Protein AF-X1A5F1-F1 (afdb_monomer_lite)

Structure (mmCIF, N/CA/C/O back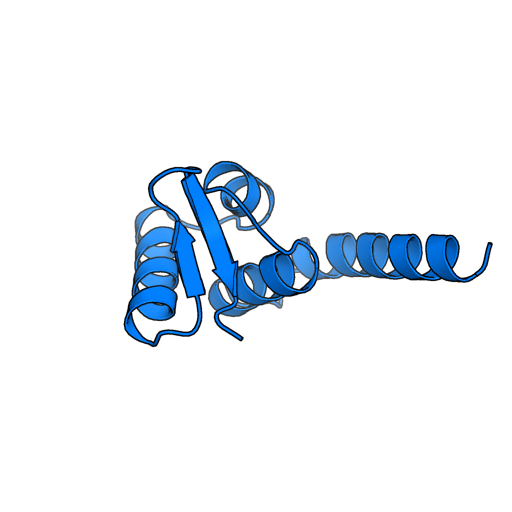bone):
data_AF-X1A5F1-F1
#
_entry.id   AF-X1A5F1-F1
#
loop_
_atom_site.group_PDB
_atom_site.id
_atom_site.type_symbol
_atom_site.label_atom_id
_atom_site.label_alt_id
_atom_site.label_comp_id
_atom_site.label_asym_id
_atom_site.label_entity_id
_atom_site.label_seq_id
_atom_site.pdbx_PDB_ins_code
_atom_site.Cartn_x
_atom_site.Cartn_y
_atom_site.Cartn_z
_atom_site.occupancy
_atom_site.B_iso_or_equiv
_atom_site.auth_seq_id
_atom_site.auth_comp_id
_atom_site.auth_asym_id
_atom_site.auth_atom_id
_atom_site.pdbx_PDB_model_num
ATOM 1 N N . ALA A 1 1 ? 23.173 -10.107 -14.799 1.00 62.78 1 ALA A N 1
ATOM 2 C CA . ALA A 1 1 ? 23.587 -8.703 -14.587 1.00 62.78 1 ALA A CA 1
ATOM 3 C C . ALA A 1 1 ? 22.471 -7.725 -14.963 1.00 62.78 1 ALA A C 1
ATOM 5 O O . ALA A 1 1 ? 21.969 -7.070 -14.069 1.00 62.78 1 ALA A O 1
ATOM 6 N N . TYR A 1 2 ? 22.000 -7.703 -16.218 1.00 64.44 2 TYR A N 1
ATOM 7 C CA . TYR A 1 2 ? 20.998 -6.738 -16.714 1.00 64.44 2 TYR A CA 1
ATOM 8 C C . TYR A 1 2 ? 19.674 -6.659 -15.924 1.00 64.44 2 TYR A C 1
ATOM 10 O O . TYR A 1 2 ? 19.189 -5.567 -15.650 1.00 64.44 2 TYR A O 1
ATOM 18 N N . LEU A 1 3 ? 19.106 -7.806 -15.530 1.00 59.94 3 LEU A N 1
ATOM 19 C CA . LEU A 1 3 ? 17.844 -7.856 -14.776 1.00 59.94 3 LEU A CA 1
ATOM 20 C C . LEU A 1 3 ? 17.959 -7.175 -13.403 1.00 59.94 3 LEU A C 1
ATOM 22 O O . LEU A 1 3 ? 17.148 -6.312 -13.090 1.00 59.94 3 LEU A O 1
ATOM 26 N N . LYS A 1 4 ? 19.034 -7.464 -12.659 1.00 60.84 4 LYS A N 1
ATOM 27 C CA . LYS A 1 4 ? 19.314 -6.823 -11.363 1.00 60.84 4 LYS A CA 1
ATOM 28 C C . LYS A 1 4 ? 19.528 -5.312 -11.491 1.00 60.84 4 LYS A C 1
ATOM 30 O O . LYS A 1 4 ? 19.128 -4.558 -10.616 1.00 60.84 4 LYS A O 1
ATOM 35 N N . THR A 1 5 ? 20.147 -4.859 -12.583 1.00 65.81 5 THR A N 1
ATOM 36 C CA . THR A 1 5 ? 20.330 -3.424 -12.853 1.00 65.81 5 THR A CA 1
ATOM 37 C C . THR A 1 5 ? 18.996 -2.731 -13.143 1.00 65.81 5 THR A C 1
ATOM 39 O O . THR A 1 5 ? 18.770 -1.628 -12.662 1.00 65.81 5 THR A O 1
ATOM 42 N N . ARG A 1 6 ? 18.078 -3.390 -13.866 1.00 67.25 6 ARG A N 1
ATOM 43 C CA . ARG A 1 6 ? 16.732 -2.855 -14.121 1.00 67.25 6 ARG A CA 1
ATOM 44 C C . ARG A 1 6 ? 15.879 -2.759 -12.857 1.00 67.25 6 ARG A C 1
ATOM 46 O O . ARG A 1 6 ? 15.215 -1.746 -12.683 1.00 67.25 6 ARG A O 1
ATOM 53 N N . GLU A 1 7 ? 15.891 -3.780 -12.002 1.00 65.25 7 GLU A N 1
ATOM 54 C CA . GLU A 1 7 ? 15.174 -3.761 -10.715 1.00 65.25 7 GLU A CA 1
ATOM 55 C C . GLU A 1 7 ? 15.639 -2.587 -9.845 1.00 65.25 7 GLU A C 1
ATOM 57 O O . GLU A 1 7 ? 14.820 -1.775 -9.417 1.00 65.25 7 GLU A O 1
ATOM 62 N N . TYR A 1 8 ? 16.958 -2.420 -9.700 1.00 69.94 8 TYR A N 1
ATOM 63 C CA . TYR A 1 8 ? 17.552 -1.297 -8.973 1.00 69.94 8 TYR A CA 1
ATOM 64 C C . TYR A 1 8 ? 17.152 0.070 -9.557 1.00 69.94 8 TYR A C 1
ATOM 66 O O . TYR A 1 8 ? 16.783 0.985 -8.822 1.00 69.94 8 TYR A O 1
ATOM 74 N N . ASP A 1 9 ? 17.154 0.216 -10.885 1.00 77.31 9 ASP A N 1
ATOM 75 C CA . ASP A 1 9 ? 16.734 1.461 -11.536 1.00 77.31 9 ASP A CA 1
ATOM 76 C C . ASP A 1 9 ? 15.260 1.799 -11.263 1.00 77.31 9 ASP A C 1
ATOM 78 O O . ASP A 1 9 ? 14.908 2.978 -11.148 1.00 77.31 9 ASP A O 1
ATOM 82 N N . PHE A 1 10 ? 14.383 0.793 -11.174 1.00 73.88 10 PHE A N 1
ATOM 83 C CA . PHE A 1 10 ? 12.977 1.002 -10.826 1.00 73.88 10 PHE A CA 1
ATOM 84 C C . PHE A 1 10 ? 12.808 1.411 -9.363 1.00 73.88 10 PHE A C 1
ATOM 86 O O . PHE A 1 10 ? 12.052 2.344 -9.098 1.00 73.88 10 PHE A O 1
ATOM 93 N N . GLU A 1 11 ? 13.546 0.799 -8.437 1.00 72.12 11 GLU A N 1
ATOM 94 C CA . GLU A 1 11 ? 13.538 1.178 -7.019 1.00 72.12 11 GLU A CA 1
ATOM 95 C C . GLU A 1 11 ? 14.026 2.619 -6.799 1.00 72.12 11 GLU A C 1
ATOM 97 O O . GLU A 1 11 ? 13.393 3.389 -6.075 1.00 72.12 11 GLU A O 1
ATOM 102 N N . VAL A 1 12 ? 15.103 3.034 -7.475 1.00 80.00 12 VAL A N 1
ATOM 103 C CA . VAL A 1 12 ? 15.631 4.406 -7.372 1.00 80.00 12 VAL A CA 1
ATOM 104 C C . VAL A 1 12 ? 14.649 5.426 -7.955 1.00 80.00 12 VAL A C 1
ATOM 106 O O . VAL A 1 12 ? 14.377 6.462 -7.341 1.00 80.00 12 VAL A O 1
ATOM 109 N N . LYS A 1 13 ? 14.067 5.139 -9.128 1.00 80.06 13 LYS A N 1
ATOM 110 C CA . LYS A 1 13 ? 13.026 5.995 -9.723 1.00 80.06 13 LYS A CA 1
ATOM 111 C C . LYS A 1 13 ? 11.792 6.067 -8.826 1.00 80.06 13 LYS A C 1
ATOM 113 O O . LYS A 1 13 ? 11.187 7.131 -8.707 1.00 80.06 13 LYS A O 1
ATOM 118 N N . PHE A 1 14 ? 11.436 4.965 -8.171 1.00 74.38 14 PHE A N 1
ATOM 119 C CA . PHE A 1 14 ? 10.327 4.910 -7.229 1.00 74.38 14 PHE A CA 1
ATOM 120 C C . PHE A 1 14 ? 10.556 5.796 -6.007 1.00 74.38 14 PHE A C 1
ATOM 122 O O . PHE A 1 14 ? 9.683 6.589 -5.651 1.00 74.38 14 PHE A O 1
ATOM 129 N N . ASP A 1 15 ? 11.730 5.708 -5.389 1.00 76.62 15 ASP A N 1
ATOM 130 C CA . ASP A 1 15 ? 12.077 6.529 -4.230 1.00 76.62 15 ASP A CA 1
ATOM 131 C C . ASP A 1 15 ? 12.035 8.029 -4.577 1.00 76.62 15 ASP A C 1
ATOM 133 O O . ASP A 1 15 ? 11.452 8.831 -3.844 1.00 76.62 15 ASP A O 1
ATOM 137 N N . PHE A 1 16 ? 12.528 8.410 -5.762 1.00 81.81 16 PHE A N 1
ATOM 138 C CA . PHE A 1 16 ? 12.426 9.786 -6.258 1.00 81.81 16 PHE A CA 1
ATOM 139 C C . PHE A 1 16 ? 10.969 10.250 -6.436 1.00 81.81 16 PHE A C 1
ATOM 141 O O . PHE A 1 16 ? 10.579 11.318 -5.957 1.00 81.81 16 PHE A O 1
ATOM 148 N N . ILE A 1 17 ? 10.141 9.445 -7.109 1.00 76.06 17 ILE A N 1
ATOM 149 C CA . ILE A 1 17 ? 8.749 9.800 -7.417 1.00 76.06 17 ILE A CA 1
ATOM 150 C C . ILE A 1 17 ? 7.891 9.844 -6.141 1.00 76.06 17 ILE A C 1
ATOM 152 O O . ILE A 1 17 ? 7.035 10.714 -5.994 1.00 76.06 17 ILE A O 1
ATOM 156 N N . THR A 1 18 ? 8.101 8.931 -5.196 1.00 70.56 18 THR A N 1
ATOM 157 C CA . THR A 1 18 ? 7.291 8.860 -3.969 1.00 70.56 18 THR A CA 1
ATOM 158 C C . THR A 1 18 ? 7.583 9.981 -2.977 1.00 70.56 18 THR A C 1
ATOM 160 O O . THR A 1 18 ? 6.657 10.453 -2.302 1.00 70.56 18 THR A O 1
ATOM 163 N N . LYS A 1 19 ? 8.835 10.456 -2.942 1.00 73.50 19 LYS A N 1
ATOM 164 C CA . LYS A 1 19 ? 9.247 11.674 -2.227 1.00 73.50 19 LYS A CA 1
ATOM 165 C C . LYS A 1 19 ? 8.704 12.949 -2.871 1.00 73.50 19 LYS A C 1
ATOM 167 O O . LYS A 1 19 ? 8.637 13.982 -2.210 1.00 73.50 19 LYS A O 1
ATOM 172 N N . SER A 1 20 ? 8.267 12.886 -4.127 1.00 72.75 20 SER A N 1
ATOM 173 C CA . SER A 1 20 ? 7.598 14.003 -4.779 1.00 72.75 20 SER A CA 1
ATOM 174 C C . SER A 1 20 ? 6.198 14.247 -4.197 1.00 72.75 20 SER A C 1
ATOM 176 O O . SER A 1 20 ? 5.406 13.325 -3.956 1.00 72.75 20 SER A O 1
ATOM 178 N N . ASN A 1 21 ? 5.855 15.523 -4.024 1.00 69.75 21 ASN A N 1
ATOM 179 C CA . ASN A 1 21 ? 4.512 15.955 -3.628 1.00 69.75 21 ASN A CA 1
ATOM 180 C C . ASN A 1 21 ? 3.511 15.946 -4.797 1.00 69.75 21 ASN A C 1
ATOM 182 O O . ASN A 1 21 ? 2.342 16.261 -4.599 1.00 69.75 21 ASN A O 1
ATOM 186 N N . HIS A 1 22 ? 3.944 15.577 -6.007 1.00 79.62 22 HIS A N 1
ATOM 187 C CA . HIS A 1 22 ? 3.094 15.584 -7.201 1.00 79.62 22 HIS A CA 1
ATOM 188 C C . HIS A 1 22 ? 2.217 14.334 -7.351 1.00 79.62 22 HIS A C 1
ATOM 190 O O . HIS A 1 22 ? 1.259 14.351 -8.120 1.00 79.62 22 HIS A O 1
ATOM 196 N N . LEU A 1 23 ? 2.502 13.252 -6.617 1.00 83.12 23 LEU A N 1
ATOM 197 C CA . LEU A 1 23 ? 1.639 12.072 -6.616 1.00 83.12 23 LEU A CA 1
ATOM 198 C C . LEU A 1 23 ? 0.503 12.196 -5.600 1.00 83.12 23 LEU A C 1
ATOM 200 O O . LEU A 1 23 ? 0.731 12.431 -4.411 1.00 83.12 23 LEU A O 1
ATOM 204 N N . SER A 1 24 ? -0.716 11.905 -6.058 1.00 90.88 24 SER A N 1
ATOM 205 C CA . SER A 1 24 ? -1.864 11.720 -5.171 1.00 90.88 24 SER A CA 1
ATOM 206 C C . SER A 1 24 ? -1.652 10.532 -4.223 1.00 90.88 24 SER A C 1
ATOM 208 O O . SER A 1 24 ? -0.944 9.579 -4.549 1.00 90.88 24 SER A O 1
ATOM 210 N N . VAL A 1 25 ? -2.328 10.539 -3.072 1.00 92.25 25 VAL A N 1
ATOM 211 C CA . VAL A 1 25 ? -2.293 9.423 -2.106 1.00 92.25 25 VAL A CA 1
ATOM 212 C C . VAL A 1 25 ? -2.694 8.098 -2.762 1.00 92.25 25 VAL A C 1
ATOM 214 O O . VAL A 1 25 ? -1.992 7.103 -2.600 1.00 92.25 25 VAL A O 1
ATOM 217 N N . LYS A 1 26 ? -3.757 8.103 -3.579 1.00 94.12 26 LYS A N 1
ATOM 218 C CA . LYS A 1 26 ? -4.207 6.930 -4.346 1.00 94.12 26 LYS A CA 1
ATOM 219 C C . LYS A 1 26 ? -3.103 6.402 -5.260 1.00 94.12 26 LYS A C 1
ATOM 221 O O . LYS A 1 26 ? -2.846 5.204 -5.284 1.00 94.12 26 LYS A O 1
ATOM 226 N N . SER A 1 27 ? -2.438 7.298 -5.990 1.00 91.75 27 SER A N 1
ATOM 227 C CA . SER A 1 27 ? -1.334 6.929 -6.876 1.00 91.75 27 SER A CA 1
ATOM 228 C C . SER A 1 27 ? -0.184 6.303 -6.093 1.00 91.75 27 SER A C 1
ATOM 230 O O . SER A 1 27 ? 0.346 5.297 -6.539 1.00 91.75 27 SER A O 1
ATOM 232 N N . LYS A 1 28 ? 0.164 6.827 -4.909 1.00 91.62 28 LYS A N 1
ATOM 233 C CA . LYS A 1 28 ? 1.241 6.261 -4.079 1.00 91.62 28 LYS A CA 1
ATOM 234 C C . LYS A 1 28 ? 0.937 4.833 -3.602 1.00 91.62 28 LYS A C 1
ATOM 236 O O . LYS A 1 28 ? 1.840 4.006 -3.641 1.00 91.62 28 LYS A O 1
ATOM 241 N N . PHE A 1 29 ? -0.311 4.525 -3.225 1.00 94.06 29 PHE A N 1
ATOM 242 C CA . PHE A 1 29 ? -0.729 3.149 -2.900 1.00 94.06 29 PHE A CA 1
ATOM 243 C C . PHE A 1 29 ? -0.507 2.198 -4.080 1.00 94.06 29 PHE A C 1
ATOM 245 O O . PHE A 1 29 ? 0.188 1.194 -3.950 1.00 94.06 29 PHE A O 1
ATOM 252 N N . LEU A 1 30 ? -1.076 2.540 -5.240 1.00 93.06 30 LEU A N 1
ATOM 253 C CA . LEU A 1 30 ? -1.027 1.687 -6.430 1.00 93.06 30 LEU A CA 1
ATOM 254 C C . LEU A 1 30 ? 0.397 1.508 -6.947 1.00 93.06 30 LEU A C 1
ATOM 256 O O . LEU A 1 30 ? 0.770 0.417 -7.355 1.00 93.06 30 LEU A O 1
ATOM 260 N N . PHE A 1 31 ? 1.199 2.568 -6.903 1.00 89.88 31 PHE A N 1
ATOM 261 C CA . PHE A 1 31 ? 2.576 2.524 -7.372 1.00 89.88 31 PHE A CA 1
ATOM 262 C C . PHE A 1 31 ? 3.458 1.681 -6.443 1.00 89.88 31 PHE A C 1
ATOM 264 O O . PHE A 1 31 ? 4.281 0.918 -6.936 1.00 89.88 31 PHE A O 1
ATOM 271 N N . LEU A 1 32 ? 3.260 1.758 -5.116 1.00 90.19 32 LEU A N 1
ATOM 272 C CA . LEU A 1 32 ? 3.972 0.880 -4.180 1.00 90.19 32 LEU A CA 1
ATOM 273 C C . LEU A 1 32 ? 3.638 -0.588 -4.448 1.00 90.19 32 LEU A C 1
ATOM 275 O O . LEU A 1 32 ? 4.556 -1.395 -4.533 1.00 90.19 32 LEU A O 1
ATOM 279 N N . LEU A 1 33 ? 2.355 -0.911 -4.624 1.00 92.88 33 LEU A N 1
ATOM 280 C CA . LEU A 1 33 ? 1.917 -2.283 -4.886 1.00 92.88 33 LEU A CA 1
ATOM 281 C C . LEU A 1 33 ? 2.267 -2.795 -6.296 1.00 92.88 33 LEU A C 1
ATOM 283 O O . LEU A 1 33 ? 2.287 -3.995 -6.531 1.00 92.88 33 LEU A O 1
ATOM 287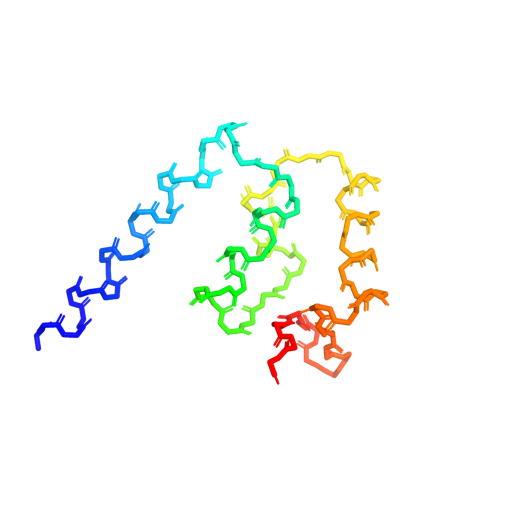 N N . ALA A 1 34 ? 2.521 -1.902 -7.254 1.00 89.38 34 ALA A N 1
ATOM 288 C CA . ALA A 1 34 ? 2.976 -2.287 -8.589 1.00 89.38 34 ALA A CA 1
ATOM 289 C C . ALA A 1 34 ? 4.457 -2.697 -8.611 1.00 89.38 34 ALA A C 1
ATOM 291 O O . ALA A 1 34 ? 4.888 -3.383 -9.533 1.00 89.38 34 ALA A O 1
ATOM 292 N N . ILE A 1 35 ? 5.239 -2.239 -7.629 1.00 85.56 35 ILE A N 1
ATOM 293 C CA . ILE A 1 35 ? 6.672 -2.548 -7.510 1.00 85.56 35 ILE A CA 1
ATOM 294 C C . ILE A 1 35 ? 6.910 -3.633 -6.469 1.00 85.56 35 ILE A C 1
ATOM 296 O O . ILE A 1 35 ? 7.755 -4.501 -6.659 1.00 85.56 35 ILE A O 1
ATOM 300 N N . LYS A 1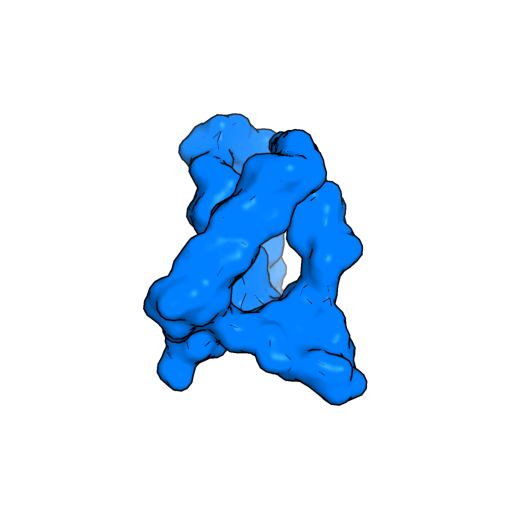 36 ? 6.172 -3.574 -5.360 1.00 86.62 36 LYS A N 1
ATOM 301 C CA . LYS A 1 36 ? 6.140 -4.619 -4.349 1.00 86.62 36 LYS A CA 1
ATOM 302 C C . LYS A 1 36 ? 4.845 -5.388 -4.521 1.00 86.62 36 LYS A C 1
ATOM 304 O O . LYS A 1 36 ? 3.792 -4.822 -4.260 1.00 86.62 36 LYS A O 1
ATOM 309 N N . ASP A 1 37 ? 4.923 -6.672 -4.858 1.00 88.19 37 ASP A N 1
ATOM 310 C CA . ASP A 1 37 ? 3.738 -7.534 -5.009 1.00 88.19 37 ASP A CA 1
ATOM 311 C C . ASP A 1 37 ? 2.784 -7.463 -3.799 1.00 88.19 37 ASP A C 1
ATOM 313 O O . ASP A 1 37 ? 1.573 -7.651 -3.929 1.00 88.19 37 ASP A O 1
ATOM 317 N N . THR A 1 38 ? 3.328 -7.159 -2.614 1.00 95.12 38 THR A N 1
ATOM 318 C CA . THR A 1 38 ? 2.579 -6.980 -1.368 1.00 95.12 38 THR A CA 1
ATOM 319 C C . THR A 1 38 ? 3.111 -5.816 -0.528 1.00 95.12 38 THR A C 1
ATOM 321 O O . THR A 1 38 ? 4.315 -5.550 -0.536 1.00 95.12 38 THR A O 1
ATOM 324 N N . ALA A 1 39 ? 2.253 -5.182 0.275 1.00 95.94 39 ALA A N 1
ATOM 325 C CA . ALA A 1 39 ? 2.657 -4.177 1.265 1.00 95.94 39 ALA A CA 1
ATOM 326 C C . ALA A 1 39 ? 1.793 -4.228 2.533 1.00 95.94 39 ALA A C 1
ATOM 328 O O . ALA A 1 39 ? 0.592 -4.480 2.452 1.00 95.94 39 ALA A O 1
ATOM 329 N N . THR A 1 40 ? 2.378 -3.945 3.698 1.00 97.06 40 THR A N 1
ATOM 330 C CA . THR A 1 40 ? 1.637 -3.772 4.964 1.00 97.06 40 THR A CA 1
ATOM 331 C C . THR A 1 40 ? 1.207 -2.312 5.166 1.00 97.06 40 THR A C 1
ATOM 333 O O . THR A 1 40 ? 1.630 -1.413 4.431 1.00 97.06 40 THR A O 1
ATOM 336 N N . ILE A 1 41 ? 0.395 -2.034 6.197 1.00 96.19 41 ILE A N 1
ATOM 337 C CA . ILE A 1 41 ? 0.093 -0.647 6.607 1.00 96.19 41 ILE A CA 1
ATOM 338 C C . ILE A 1 41 ? 1.378 0.140 6.887 1.00 96.19 41 ILE A C 1
ATOM 340 O O . ILE A 1 41 ? 1.512 1.280 6.448 1.00 96.19 41 ILE A O 1
ATOM 344 N N . GLU A 1 42 ? 2.343 -0.479 7.560 1.00 94.56 42 GLU A N 1
ATOM 345 C CA . GLU A 1 42 ? 3.610 0.152 7.936 1.00 94.56 42 GLU A CA 1
ATOM 346 C C . GLU A 1 42 ? 4.442 0.531 6.706 1.00 94.56 42 GLU A C 1
ATOM 348 O O . GLU A 1 42 ? 5.079 1.587 6.676 1.00 94.56 42 GLU A O 1
ATOM 353 N N . ASP A 1 43 ? 4.421 -0.299 5.661 1.00 93.44 43 ASP A N 1
ATOM 354 C CA . ASP A 1 43 ? 5.090 0.009 4.399 1.00 93.44 43 ASP A CA 1
ATOM 355 C C . ASP A 1 43 ? 4.459 1.207 3.693 1.00 93.44 43 ASP A C 1
ATOM 357 O O . ASP A 1 43 ? 5.173 2.086 3.201 1.00 93.44 43 ASP A O 1
ATOM 361 N N . PHE A 1 44 ? 3.129 1.293 3.691 1.00 94.00 44 PHE A N 1
ATOM 362 C CA . PHE A 1 44 ? 2.439 2.461 3.162 1.00 94.00 44 PHE A CA 1
ATOM 363 C C . PHE A 1 44 ? 2.715 3.717 3.994 1.00 94.00 44 PHE A C 1
ATOM 365 O O . PHE A 1 44 ? 2.998 4.763 3.416 1.00 94.00 44 PHE A O 1
ATOM 372 N N . GLU A 1 45 ? 2.693 3.652 5.327 1.00 93.31 45 GLU A N 1
ATOM 373 C CA . GLU A 1 45 ? 2.935 4.812 6.201 1.00 93.31 45 GLU A CA 1
ATOM 374 C C . GLU A 1 45 ? 4.369 5.364 6.083 1.00 93.31 45 GLU A C 1
ATOM 376 O O . GLU A 1 45 ? 4.607 6.570 6.261 1.00 93.31 45 GLU A O 1
ATOM 381 N N . LYS A 1 46 ? 5.349 4.522 5.724 1.00 89.50 46 LYS A N 1
ATOM 382 C CA . LYS A 1 46 ? 6.715 4.977 5.410 1.00 89.50 46 LYS A CA 1
ATOM 383 C C . LYS A 1 46 ? 6.733 5.926 4.209 1.00 89.50 46 LYS A C 1
ATOM 385 O O . LYS A 1 46 ? 7.445 6.929 4.257 1.00 89.50 46 LYS A O 1
ATOM 390 N N . VAL A 1 47 ? 5.918 5.656 3.190 1.00 87.31 47 VAL A N 1
ATOM 391 C CA . VAL A 1 47 ? 5.960 6.333 1.882 1.00 87.31 47 VAL A CA 1
ATOM 392 C C . VAL A 1 47 ? 4.872 7.409 1.729 1.00 87.31 47 VAL A C 1
ATOM 394 O O . VAL A 1 47 ? 5.073 8.446 1.094 1.00 87.31 47 VAL A O 1
ATOM 397 N N . ILE A 1 48 ? 3.703 7.197 2.329 1.00 91.19 48 ILE A N 1
ATOM 398 C CA . ILE A 1 48 ? 2.505 8.019 2.160 1.00 91.19 48 ILE A CA 1
ATOM 399 C C . ILE A 1 48 ? 2.331 8.912 3.387 1.00 91.19 48 ILE A C 1
ATOM 401 O O . ILE A 1 48 ? 1.696 8.548 4.375 1.00 91.19 48 ILE A O 1
ATOM 405 N N . LYS A 1 49 ? 2.878 10.127 3.318 1.00 89.06 49 LYS A N 1
ATOM 406 C CA . LYS A 1 49 ? 2.712 11.135 4.374 1.00 89.06 49 LYS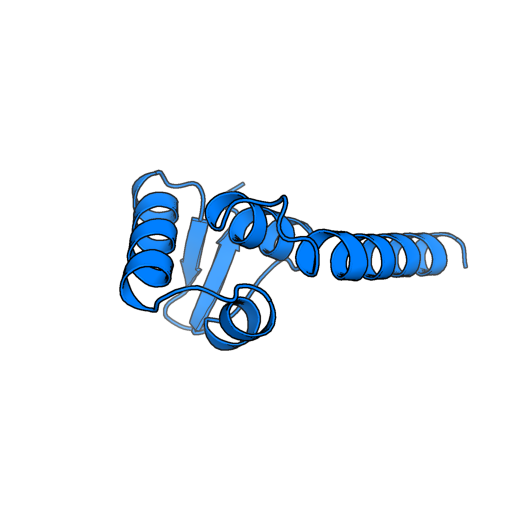 A CA 1
ATOM 407 C C . LYS A 1 49 ? 1.396 11.890 4.183 1.00 89.06 49 LYS A C 1
ATOM 409 O O . LYS A 1 49 ? 1.305 12.806 3.371 1.00 89.06 49 LYS A O 1
ATOM 414 N N . THR A 1 50 ? 0.357 11.474 4.902 1.00 91.69 50 THR A N 1
ATOM 415 C CA . THR A 1 50 ? -0.965 12.120 4.905 1.00 91.69 50 THR A CA 1
ATOM 416 C C . THR A 1 50 ? -1.688 11.886 6.237 1.00 91.69 50 THR A C 1
ATOM 418 O O . THR A 1 50 ? -1.159 11.217 7.123 1.00 91.69 50 THR A O 1
ATOM 421 N N . SER A 1 51 ? -2.887 12.447 6.417 1.00 95.19 51 SER A N 1
ATOM 422 C CA . SER A 1 51 ? -3.674 12.212 7.633 1.00 95.19 51 SER A CA 1
ATOM 423 C C . SER A 1 51 ? -4.199 10.772 7.681 1.00 95.19 51 SER A C 1
ATOM 425 O O . SER A 1 51 ? -4.618 10.235 6.656 1.00 95.19 51 SER A O 1
ATOM 427 N N . LYS A 1 52 ? -4.254 10.154 8.872 1.00 95.19 52 LYS A N 1
ATOM 428 C CA . LYS A 1 52 ? -4.765 8.776 9.034 1.00 95.19 52 LYS A CA 1
ATOM 429 C C . LYS A 1 52 ? -6.169 8.598 8.453 1.00 95.19 52 LYS A C 1
ATOM 431 O O . LYS A 1 52 ? -6.430 7.632 7.749 1.00 95.19 52 LYS A O 1
ATOM 436 N N . ARG A 1 53 ? -7.065 9.565 8.687 1.00 96.75 53 ARG A N 1
ATOM 437 C CA . ARG A 1 53 ? -8.432 9.535 8.142 1.00 96.75 53 ARG A CA 1
ATOM 438 C C . ARG A 1 53 ? -8.429 9.452 6.616 1.00 96.75 53 ARG A C 1
ATOM 440 O O . ARG A 1 53 ? -9.156 8.645 6.047 1.00 96.75 53 ARG A O 1
ATOM 447 N N . TRP A 1 54 ? -7.624 10.285 5.961 1.00 96.75 54 TRP A N 1
ATOM 448 C CA . TRP A 1 54 ? -7.544 10.296 4.504 1.00 96.75 54 TRP A CA 1
ATOM 449 C C . TRP A 1 54 ? -6.871 9.035 3.959 1.00 96.75 54 TRP A C 1
ATOM 451 O O . TRP A 1 54 ? -7.362 8.445 3.002 1.00 96.75 54 TRP A O 1
ATOM 461 N N . PHE A 1 55 ? -5.799 8.588 4.613 1.00 97.12 55 PHE A N 1
ATOM 462 C CA . PHE A 1 55 ? -5.099 7.347 4.300 1.00 97.12 55 PHE A CA 1
ATOM 463 C C . PHE A 1 55 ? -6.061 6.152 4.246 1.00 97.12 55 PHE A C 1
ATOM 465 O O . PHE A 1 55 ? -6.168 5.496 3.209 1.00 97.12 55 PHE A O 1
ATOM 472 N N . PHE A 1 56 ? -6.811 5.917 5.329 1.00 97.56 56 PHE A N 1
ATOM 473 C CA . PHE A 1 56 ? -7.738 4.787 5.404 1.00 97.56 56 PHE A CA 1
ATOM 474 C C . PHE A 1 56 ? -8.917 4.948 4.444 1.00 97.56 56 PHE A C 1
ATOM 476 O O . PHE A 1 56 ? -9.305 3.975 3.812 1.00 97.56 56 PHE A O 1
ATOM 483 N N . SER A 1 57 ? -9.429 6.168 4.250 1.00 98.06 57 SER A N 1
ATOM 484 C CA . SER A 1 57 ? -10.516 6.423 3.294 1.00 98.06 57 SER A CA 1
ATOM 485 C C . SER A 1 57 ? -10.128 6.088 1.847 1.00 98.06 57 SER A C 1
ATOM 487 O O . SER A 1 57 ? -10.925 5.513 1.098 1.00 98.06 57 SER A O 1
ATOM 489 N N . VAL A 1 58 ? -8.895 6.415 1.443 1.00 97.50 58 VAL A N 1
ATOM 490 C CA . VAL A 1 58 ? -8.382 6.066 0.111 1.00 97.50 58 VAL A CA 1
ATOM 491 C C . VAL A 1 58 ? -8.174 4.559 -0.013 1.00 97.50 58 VAL A C 1
ATOM 493 O O . VAL A 1 58 ? -8.593 3.981 -1.016 1.00 97.50 58 VAL A O 1
ATOM 496 N N . LEU A 1 59 ? -7.568 3.922 0.992 1.00 97.19 59 LEU A N 1
ATOM 497 C CA . LEU A 1 59 ? -7.318 2.481 0.991 1.00 97.19 59 LEU A CA 1
ATOM 498 C C . LEU A 1 59 ? -8.626 1.675 0.948 1.00 97.19 59 LEU A C 1
ATOM 500 O O . LEU A 1 59 ? -8.778 0.796 0.105 1.00 97.19 59 LEU A O 1
ATOM 504 N N . GLU A 1 60 ? -9.610 2.040 1.769 1.00 97.50 60 GLU A N 1
ATOM 505 C CA . GLU A 1 60 ? -10.952 1.450 1.758 1.00 97.50 60 GLU A CA 1
ATOM 506 C C . GLU A 1 60 ? -11.628 1.617 0.392 1.00 97.50 60 GLU A C 1
ATOM 508 O O . GLU A 1 60 ? -12.224 0.679 -0.130 1.00 97.50 60 GLU A O 1
ATOM 513 N N . THR A 1 61 ? -11.491 2.789 -0.237 1.00 97.81 61 THR A N 1
ATOM 514 C CA . THR A 1 61 ? -12.031 3.023 -1.584 1.00 97.81 61 THR A CA 1
ATOM 515 C C . THR A 1 61 ? -11.362 2.134 -2.634 1.00 97.81 61 THR A C 1
ATOM 517 O O . THR A 1 61 ? -12.042 1.640 -3.531 1.00 97.81 61 THR A O 1
ATOM 520 N N . LEU A 1 62 ? -10.049 1.909 -2.540 1.00 97.38 62 LEU A N 1
ATOM 521 C CA . LEU A 1 62 ? -9.326 1.004 -3.439 1.00 97.38 62 LEU A CA 1
ATOM 522 C C . LEU A 1 62 ? -9.763 -0.456 -3.269 1.00 97.38 62 LEU A C 1
ATOM 524 O O . LEU A 1 62 ? -9.883 -1.164 -4.268 1.00 97.38 62 LEU A O 1
ATOM 528 N N . ILE A 1 63 ? -10.039 -0.878 -2.033 1.00 96.88 63 ILE A N 1
ATOM 529 C CA . ILE A 1 63 ? -10.536 -2.223 -1.718 1.00 96.88 63 ILE A CA 1
ATOM 530 C C . ILE A 1 63 ? -11.973 -2.402 -2.202 1.00 96.88 63 ILE A C 1
ATOM 532 O O . ILE A 1 63 ? -12.278 -3.375 -2.885 1.00 96.88 63 ILE A O 1
ATOM 536 N N . ARG A 1 64 ? -12.852 -1.438 -1.905 1.00 97.31 64 ARG A N 1
ATOM 537 C CA . ARG A 1 64 ? -14.259 -1.454 -2.333 1.00 97.31 64 ARG A CA 1
ATOM 538 C C . ARG A 1 64 ? -14.400 -1.490 -3.853 1.00 97.31 64 ARG A C 1
ATOM 540 O O . ARG A 1 64 ? -15.316 -2.122 -4.359 1.00 97.31 64 ARG A O 1
ATOM 547 N N . ASN A 1 65 ? -13.500 -0.819 -4.569 1.00 96.94 65 ASN A N 1
ATOM 548 C CA . ASN A 1 65 ? -13.472 -0.822 -6.031 1.00 96.94 65 ASN A CA 1
ATOM 549 C C . ASN A 1 65 ? -12.729 -2.038 -6.616 1.00 96.94 65 ASN A C 1
ATOM 551 O O . ASN A 1 65 ? -12.440 -2.041 -7.807 1.00 96.94 65 ASN A O 1
ATOM 555 N N . GLU A 1 66 ? -12.369 -3.017 -5.782 1.00 96.25 66 GLU A N 1
ATOM 556 C CA . GLU A 1 66 ? -11.685 -4.256 -6.162 1.00 96.25 66 GLU A CA 1
ATOM 557 C C . GLU A 1 66 ? -10.346 -4.061 -6.887 1.00 96.25 66 GLU A C 1
ATOM 559 O O . GLU A 1 66 ? -9.873 -4.962 -7.568 1.00 96.25 66 GLU A O 1
ATOM 564 N N . VAL A 1 67 ? -9.694 -2.909 -6.711 1.00 96.88 67 VAL A N 1
ATOM 565 C CA . VAL A 1 67 ? -8.357 -2.647 -7.270 1.00 96.88 67 VAL A CA 1
ATOM 566 C C . VAL A 1 67 ? -7.271 -3.211 -6.352 1.00 96.88 67 VAL A C 1
ATOM 568 O O . VAL A 1 67 ? -6.230 -3.679 -6.809 1.00 96.88 67 VAL A O 1
ATOM 571 N N . VAL A 1 68 ? -7.508 -3.166 -5.039 1.00 97.62 68 VAL A N 1
ATOM 572 C CA . VAL A 1 68 ? -6.593 -3.672 -4.010 1.00 97.62 68 VAL A CA 1
ATOM 573 C C . VAL A 1 68 ? -7.276 -4.787 -3.227 1.00 97.62 68 VAL A C 1
ATOM 575 O O . VAL A 1 68 ? -8.408 -4.647 -2.774 1.00 97.62 68 VAL A O 1
ATOM 578 N N . GLY A 1 69 ? -6.585 -5.908 -3.064 1.00 97.31 69 GLY A N 1
ATOM 579 C CA . GLY A 1 69 ? -6.961 -6.987 -2.164 1.00 97.31 69 GLY A CA 1
ATOM 580 C C . GLY A 1 69 ? -6.283 -6.835 -0.807 1.00 97.31 69 GLY A C 1
ATOM 581 O O . GLY A 1 69 ? -5.249 -6.181 -0.688 1.00 97.31 69 GLY A O 1
ATOM 582 N N . TYR A 1 70 ? -6.867 -7.464 0.210 1.00 97.31 70 TYR A N 1
ATOM 583 C CA . TYR A 1 70 ? -6.276 -7.609 1.537 1.00 97.31 70 TYR A CA 1
ATOM 584 C C . TYR A 1 70 ? -6.317 -9.088 1.933 1.00 97.31 70 TYR A C 1
ATOM 586 O O . TYR A 1 70 ? -7.379 -9.712 1.872 1.00 97.31 70 TYR A O 1
ATOM 594 N N . ASP A 1 71 ? -5.164 -9.652 2.293 1.00 96.06 71 ASP A N 1
ATOM 595 C CA . ASP A 1 71 ? -5.052 -10.998 2.858 1.00 96.06 71 ASP A CA 1
ATOM 596 C C . ASP A 1 71 ? -5.020 -10.883 4.385 1.00 96.06 71 ASP A C 1
ATOM 598 O O . ASP A 1 71 ? -4.012 -10.496 4.975 1.00 96.06 71 ASP A O 1
ATOM 602 N N . SER A 1 72 ? -6.125 -11.244 5.040 1.00 93.69 72 SER A N 1
ATOM 603 C CA . SER A 1 72 ? -6.253 -11.148 6.497 1.00 93.69 72 SER A CA 1
ATOM 604 C C . SER A 1 72 ? -5.438 -12.190 7.268 1.00 93.69 72 SER A C 1
ATOM 606 O O . SER A 1 72 ? -5.301 -12.071 8.480 1.00 93.69 72 SER A O 1
ATOM 608 N N . LYS A 1 73 ? -4.940 -13.249 6.613 1.00 94.25 73 LYS A N 1
ATOM 609 C CA . LYS A 1 73 ? -4.090 -14.260 7.265 1.00 94.25 73 LYS A CA 1
ATOM 610 C C . LYS A 1 73 ? -2.644 -13.797 7.335 1.00 94.25 73 LYS A C 1
ATOM 612 O O . LYS A 1 73 ? -1.945 -14.139 8.284 1.00 94.25 73 LYS A O 1
ATOM 617 N N . LYS A 1 74 ? -2.196 -13.081 6.305 1.00 92.62 74 LYS A N 1
ATOM 618 C CA . LYS A 1 74 ? -0.812 -12.614 6.167 1.00 92.62 74 LYS A CA 1
ATOM 619 C C . LYS A 1 74 ? -0.636 -11.120 6.453 1.00 92.62 74 LYS A C 1
ATOM 621 O O . LYS A 1 74 ? 0.496 -10.656 6.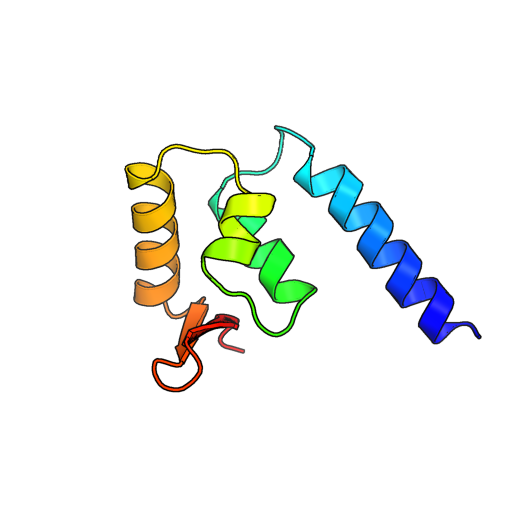478 1.00 92.62 74 LYS A O 1
ATOM 626 N N . ASP A 1 75 ? -1.738 -10.407 6.675 1.00 95.12 75 ASP A N 1
ATOM 627 C CA . ASP A 1 75 ? -1.810 -8.979 6.995 1.00 95.12 75 ASP A CA 1
ATOM 628 C C . ASP A 1 75 ? -1.088 -8.075 5.982 1.00 95.12 75 ASP A C 1
ATOM 630 O O . ASP A 1 75 ? -0.293 -7.197 6.320 1.00 95.12 75 ASP A O 1
ATOM 634 N N . PHE A 1 76 ? -1.369 -8.293 4.698 1.00 97.25 76 PHE A N 1
ATOM 635 C CA . PHE A 1 76 ? -0.858 -7.435 3.633 1.00 97.25 76 PHE A CA 1
ATOM 636 C C . PHE A 1 76 ? -1.913 -7.117 2.583 1.00 97.25 76 PHE A C 1
ATOM 638 O O . PHE A 1 76 ? -2.913 -7.817 2.406 1.00 97.25 76 PHE A O 1
ATOM 645 N N . TYR A 1 77 ? -1.628 -6.065 1.830 1.00 97.62 77 TYR A N 1
ATOM 646 C CA . TYR A 1 77 ? -2.382 -5.609 0.678 1.00 97.62 77 TYR A CA 1
ATOM 647 C C . TYR A 1 77 ? -1.647 -5.981 -0.606 1.00 97.62 77 TYR A C 1
ATOM 649 O O . TYR A 1 77 ? -0.419 -6.034 -0.619 1.00 97.62 77 TYR A O 1
ATOM 657 N N . PHE A 1 78 ? -2.394 -6.220 -1.680 1.00 97.00 78 PHE A N 1
ATOM 658 C CA . PHE A 1 78 ? -1.868 -6.585 -3.000 1.00 97.00 78 PHE A CA 1
ATOM 659 C C . PHE A 1 78 ? -2.750 -5.995 -4.106 1.00 97.00 78 PHE A C 1
ATOM 661 O O . PHE A 1 78 ? -3.920 -5.691 -3.866 1.00 97.00 78 PHE A O 1
ATOM 668 N N . LEU A 1 79 ? -2.222 -5.817 -5.320 1.00 96.12 79 LEU A N 1
ATOM 669 C CA . LEU A 1 79 ? -3.064 -5.463 -6.470 1.00 96.12 79 LEU A CA 1
ATOM 670 C C . LEU A 1 79 ? -3.903 -6.672 -6.882 1.00 96.12 79 LEU A C 1
ATOM 672 O O . LEU A 1 79 ? -3.367 -7.761 -7.074 1.00 96.12 79 LEU A O 1
ATOM 676 N N . ARG A 1 80 ? -5.213 -6.480 -7.046 1.00 91.62 80 ARG A N 1
ATOM 677 C CA . ARG A 1 80 ? -6.053 -7.477 -7.715 1.00 91.62 80 ARG A CA 1
ATOM 678 C C . ARG A 1 80 ? -5.794 -7.357 -9.215 1.00 91.62 80 ARG A C 1
ATOM 680 O O . ARG A 1 80 ? -6.162 -6.352 -9.820 1.00 91.62 80 ARG A O 1
ATOM 687 N N . VAL A 1 81 ? -5.097 -8.346 -9.766 1.00 71.50 81 VAL A N 1
ATOM 688 C CA . VAL A 1 81 ? -4.843 -8.523 -11.204 1.00 71.50 81 VAL A CA 1
ATOM 689 C C . VAL A 1 81 ? -5.674 -9.692 -11.699 1.00 71.50 81 VAL A C 1
ATOM 691 O O . VAL A 1 81 ? -5.740 -10.699 -10.956 1.00 71.50 81 VAL A O 1
#

Sequence (81 aa):
AYLKTREYDFEVKFDFITKSNHLSVKSKFLFLLAIKDTATIEDFEKVIKTSKRWFFSVLETLIRNEVVGYDSKKDFYFLRV

Secondary structure (DSSP,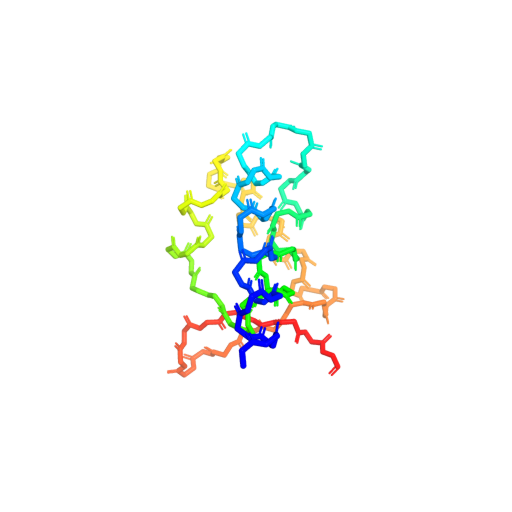 8-state):
-HHHHHHHHHHHHHHHHHHSTTS-HHHHHHHHHHHSS-B-HHHHHHH--S-HHHHHHHHHHHHHTTSEEEETTTTEEEE--

Foldseek 3Di:
DVVVVVLVVLVVVLVVVLVDPPDDLLRNVLSVQVSPQKDAPVRSCVRRPDDPVVNVVSVVVCVVVQQWDADPVVRIIGGDD

Organism: NCBI:txid412755

Radius of gyration: 13.18 Å; chains: 1; bounding box: 38×30×26 Å

pLDDT: mean 87.65, std 11.06, range [59.94, 98.06]